Protein AF-A0A3G6IXL4-F1 (afdb_monomer)

Foldseek 3Di:
DDDDDDDDDDDDDDDDDPPDPDPDPPCPDDPVRLVPQQPDDQCVVVDPWFAWPVGRVWTWGWDFPDFQDGLQFQKTWTKIWTDTVPDTFIWIWIDGSSATDPPPFIFTDRFWPDKADPDSFKIKTDGPDRFIWIWGDDPSDTDIPPGPDDPCSVVPTTGTGCVVRHD

Structure (mmCIF, N/CA/C/O backbone):
data_AF-A0A3G6IXL4-F1
#
_entry.id   AF-A0A3G6IXL4-F1
#
loop_
_atom_site.group_PDB
_atom_site.id
_atom_site.type_symbol
_atom_site.label_atom_id
_atom_site.label_alt_id
_atom_site.label_comp_id
_atom_site.label_asym_id
_atom_site.label_entity_id
_atom_site.label_seq_id
_atom_site.pdbx_PDB_ins_code
_atom_site.Cartn_x
_atom_site.Cartn_y
_atom_site.Cartn_z
_atom_site.occupancy
_atom_site.B_iso_or_equiv
_atom_site.auth_seq_id
_atom_site.auth_comp_id
_atom_site.auth_asym_id
_atom_site.auth_atom_id
_atom_site.pdbx_PDB_model_num
ATOM 1 N N . MET A 1 1 ? -34.148 64.052 40.765 1.00 41.75 1 MET A N 1
ATOM 2 C CA . MET A 1 1 ? -35.621 64.105 40.573 1.00 41.75 1 MET A CA 1
ATOM 3 C C . MET A 1 1 ? -36.124 62.671 40.755 1.00 41.75 1 MET A C 1
ATOM 5 O O . MET A 1 1 ? -35.481 61.786 40.226 1.00 41.75 1 MET A O 1
ATOM 9 N N . LYS A 1 2 ? -36.940 62.356 41.771 1.00 38.81 2 LYS A N 1
ATOM 10 C CA . LYS A 1 2 ? -38.424 62.379 41.799 1.00 38.81 2 LYS A CA 1
ATOM 11 C C . LYS A 1 2 ? -39.111 61.385 40.827 1.00 38.81 2 LYS A C 1
ATOM 13 O O . LYS A 1 2 ? -39.391 61.773 39.704 1.00 38.81 2 LYS A O 1
ATOM 18 N N . ARG A 1 3 ? -39.558 60.242 41.394 1.00 40.34 3 ARG A N 1
ATOM 19 C CA . ARG A 1 3 ? -40.701 59.377 40.977 1.00 40.34 3 ARG A CA 1
ATOM 20 C C . ARG A 1 3 ? -40.509 58.547 39.678 1.00 40.34 3 ARG A C 1
ATOM 22 O O . ARG A 1 3 ? -39.716 58.936 38.840 1.00 40.34 3 ARG A O 1
ATOM 29 N N . LEU A 1 4 ? -41.183 57.402 39.468 1.00 42.84 4 LEU A N 1
ATOM 30 C CA . LEU A 1 4 ? -42.117 56.629 40.322 1.00 42.84 4 LEU A CA 1
ATOM 31 C C . LEU A 1 4 ? -41.923 55.103 40.132 1.00 42.84 4 LEU A C 1
ATOM 33 O O . LEU A 1 4 ? -41.369 54.670 39.130 1.00 42.84 4 LEU A O 1
ATOM 37 N N . VAL A 1 5 ? -42.424 54.306 41.080 1.00 48.47 5 VAL A N 1
ATOM 38 C CA . VAL A 1 5 ? -42.524 52.835 41.011 1.00 48.47 5 VAL A CA 1
ATOM 39 C C . VAL A 1 5 ? -43.788 52.409 40.256 1.00 48.47 5 VAL A C 1
ATOM 41 O O . VAL A 1 5 ? -44.855 52.954 40.530 1.00 48.47 5 VAL A O 1
ATOM 44 N N . ILE A 1 6 ? -43.694 51.363 39.427 1.00 50.12 6 ILE A N 1
ATOM 45 C CA . ILE A 1 6 ? -44.773 50.376 39.250 1.00 50.12 6 ILE A CA 1
ATOM 46 C C . ILE A 1 6 ? -44.140 48.982 39.324 1.00 50.12 6 ILE A C 1
ATOM 48 O O . ILE A 1 6 ? -43.359 48.606 38.455 1.00 50.12 6 ILE A O 1
ATOM 52 N N . SER A 1 7 ? -44.490 48.221 40.359 1.00 43.41 7 SER A N 1
ATOM 53 C CA . SER A 1 7 ? -44.230 46.782 40.417 1.00 43.41 7 SER A CA 1
ATOM 54 C C . SER A 1 7 ? -45.410 46.047 39.792 1.00 43.41 7 SER A C 1
ATOM 56 O O . SER A 1 7 ? -46.554 46.358 40.121 1.00 43.41 7 SER A O 1
ATOM 58 N N . LEU A 1 8 ? -45.152 45.028 38.973 1.00 51.25 8 LEU A N 1
ATOM 59 C CA . LEU A 1 8 ? -46.160 44.028 38.630 1.00 51.25 8 LEU A CA 1
ATOM 60 C C . LEU A 1 8 ? -45.577 42.643 38.909 1.00 51.25 8 LEU A C 1
ATOM 62 O O . LEU A 1 8 ? -44.616 42.225 38.269 1.00 51.25 8 LEU A O 1
ATOM 66 N N . ALA A 1 9 ? -46.127 41.964 39.911 1.00 48.41 9 ALA A N 1
ATOM 67 C CA . ALA A 1 9 ? -45.723 40.611 40.256 1.00 48.41 9 ALA A CA 1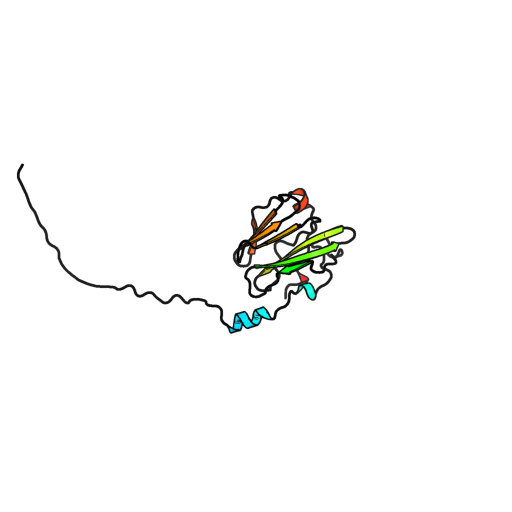
ATOM 68 C C . ALA A 1 9 ? -46.478 39.608 39.378 1.00 48.41 9 ALA A C 1
ATOM 70 O O . ALA A 1 9 ? -47.699 39.688 39.257 1.00 48.41 9 ALA A O 1
ATOM 71 N N . CYS A 1 10 ? -45.760 38.632 38.829 1.00 38.09 10 CYS A N 1
ATOM 72 C CA . CYS A 1 10 ? -46.352 37.417 38.292 1.00 38.09 10 CYS A CA 1
ATOM 73 C C . CYS A 1 10 ? -45.547 36.237 38.838 1.00 38.09 10 CYS A C 1
ATOM 75 O O . CYS A 1 10 ? -44.359 36.108 38.552 1.00 38.09 10 CYS A O 1
ATOM 77 N N . ALA A 1 11 ? -46.178 35.426 39.680 1.00 48.09 11 ALA A N 1
ATOM 78 C CA . ALA A 1 11 ? -45.590 34.230 40.263 1.00 48.09 11 ALA A CA 1
ATOM 79 C C . ALA A 1 11 ? -46.508 33.053 39.950 1.00 48.09 11 ALA A C 1
ATOM 81 O O . ALA A 1 11 ? -47.705 33.163 40.208 1.00 48.09 11 ALA A O 1
ATOM 82 N N . LEU A 1 12 ? -45.961 31.948 39.432 1.00 45.16 12 LEU A N 1
ATOM 83 C CA . LEU A 1 12 ? -46.579 30.619 39.469 1.00 45.16 12 LEU A CA 1
ATOM 84 C C . LEU A 1 12 ? -45.616 29.525 38.972 1.00 45.16 12 LEU A C 1
ATOM 86 O O . LEU A 1 12 ? -44.676 29.805 38.237 1.00 45.16 12 LEU A O 1
ATOM 90 N N . ALA A 1 13 ? -45.933 28.286 39.361 1.00 46.88 13 ALA A N 1
ATOM 91 C CA . ALA A 1 13 ? -45.438 27.010 38.830 1.00 46.88 13 ALA A CA 1
ATOM 92 C C . ALA A 1 13 ? -43.922 26.708 38.924 1.00 46.88 13 ALA A C 1
ATOM 94 O O . ALA A 1 13 ? -43.137 26.982 38.021 1.00 46.88 13 ALA A O 1
ATOM 95 N N . LEU A 1 14 ? -43.556 25.965 39.974 1.00 49.81 14 LEU A N 1
ATOM 96 C CA . LEU A 1 14 ? -42.444 25.013 39.918 1.00 49.81 14 LEU A CA 1
ATOM 97 C C . LEU A 1 14 ? -42.837 23.829 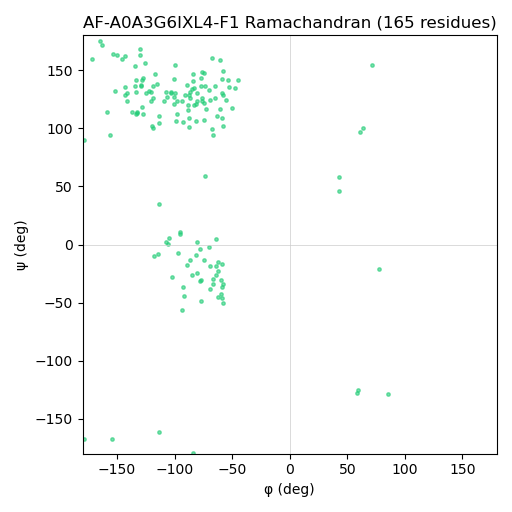39.017 1.00 49.81 14 LEU A C 1
ATOM 99 O O . LEU A 1 14 ? -43.807 23.141 39.328 1.00 49.81 14 LEU A O 1
ATOM 103 N N . VAL A 1 15 ? -42.043 23.530 37.988 1.00 47.69 15 VAL A N 1
ATOM 104 C CA . VAL A 1 15 ? -41.927 22.175 37.420 1.00 47.69 15 VAL A CA 1
ATOM 105 C C . VAL A 1 15 ? -40.448 21.916 37.162 1.00 47.69 15 VAL A C 1
ATOM 107 O O . VAL A 1 15 ? -39.829 22.595 36.349 1.00 47.69 15 VAL A O 1
ATOM 110 N N . GLY A 1 16 ? -39.870 20.960 37.887 1.00 47.69 16 GLY A N 1
ATOM 111 C CA . GLY A 1 16 ? -38.500 20.515 37.660 1.00 47.69 16 GLY A CA 1
ATOM 112 C C . GLY A 1 16 ? -38.478 19.321 36.716 1.00 47.69 16 GLY A C 1
ATOM 113 O O . GLY A 1 16 ? -38.784 18.210 37.142 1.00 47.69 16 GLY A O 1
ATOM 114 N N . CYS A 1 17 ? -38.076 19.534 35.466 1.00 42.78 17 CYS A N 1
ATOM 115 C CA . CYS A 1 17 ? -37.595 18.456 34.608 1.00 42.78 17 CYS A CA 1
ATOM 116 C C . CYS A 1 17 ? -36.092 18.307 34.856 1.00 42.78 17 CYS A C 1
ATOM 118 O O . CYS A 1 17 ? -35.294 19.107 34.373 1.00 42.78 17 CYS A O 1
ATOM 120 N N . ALA A 1 18 ? -35.709 17.309 35.654 1.00 43.25 18 ALA A N 1
ATOM 121 C CA . ALA A 1 18 ? -34.333 16.837 35.655 1.00 43.25 18 ALA A CA 1
ATOM 122 C C . ALA A 1 18 ? -3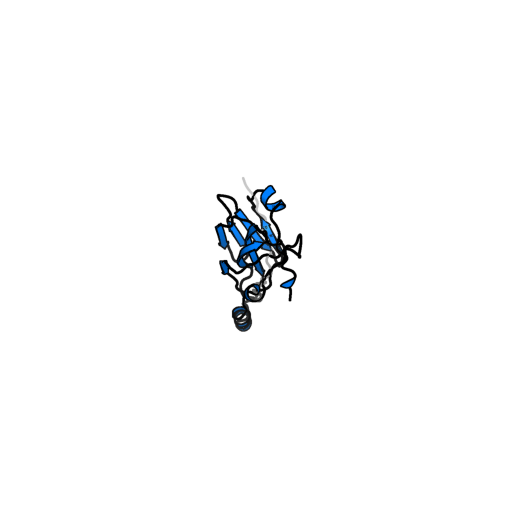4.139 16.034 34.365 1.00 43.25 18 ALA A C 1
ATOM 124 O O . ALA A 1 18 ? -34.694 14.943 34.243 1.00 43.25 18 ALA A O 1
ATOM 125 N N . GLU A 1 19 ? -33.410 16.603 33.404 1.00 45.53 19 GLU A N 1
ATOM 126 C CA . GLU A 1 19 ? -33.079 15.928 32.149 1.00 45.53 19 GLU A CA 1
ATOM 127 C C . GLU A 1 19 ? -32.303 14.648 32.481 1.00 45.53 19 GLU A C 1
ATOM 129 O O . GLU A 1 19 ? -31.173 14.699 32.975 1.00 45.53 19 GLU A O 1
ATOM 134 N N . SER A 1 20 ? -32.941 13.493 32.296 1.00 47.88 20 SER A N 1
ATOM 135 C CA . SER A 1 20 ? -32.311 12.206 32.571 1.00 47.88 20 SER A CA 1
ATOM 136 C C . SER A 1 20 ? -31.339 11.905 31.434 1.00 47.88 20 SER A C 1
ATOM 138 O O . SER A 1 20 ? -31.790 11.854 30.290 1.00 47.88 20 SER A O 1
ATOM 140 N N . PRO A 1 21 ? -30.042 11.659 31.695 1.00 48.06 21 PRO A N 1
ATOM 141 C CA . PRO A 1 21 ? -29.143 11.201 30.649 1.00 48.06 21 PRO A CA 1
ATOM 142 C C . PRO A 1 21 ? -29.624 9.833 30.162 1.00 48.06 21 PRO A C 1
ATOM 144 O O . PRO A 1 21 ? -29.556 8.850 30.906 1.00 48.06 21 PRO A O 1
ATOM 147 N N . GLU A 1 22 ? -30.137 9.759 28.933 1.00 51.03 22 GLU A N 1
ATOM 148 C CA . GLU A 1 22 ? -30.310 8.467 28.277 1.00 51.03 22 GLU A CA 1
ATOM 149 C C . GLU A 1 22 ? -28.931 7.801 28.180 1.00 51.03 22 GLU A C 1
ATOM 151 O O . GLU A 1 22 ? -27.969 8.447 27.746 1.00 51.03 22 GLU A O 1
ATOM 156 N N . PRO A 1 23 ? -28.790 6.529 28.588 1.00 45.56 23 PRO A N 1
ATOM 157 C CA . PRO A 1 23 ? -27.544 5.814 28.399 1.00 45.56 23 PRO A CA 1
ATOM 158 C C . PRO A 1 23 ? -27.348 5.594 26.898 1.00 45.56 23 PRO A C 1
ATOM 160 O O . PRO A 1 23 ? -27.914 4.664 26.319 1.00 45.56 23 PRO A O 1
ATOM 163 N N . GLN A 1 24 ? -26.529 6.446 26.272 1.00 50.81 24 GLN A N 1
ATOM 164 C CA . GLN A 1 24 ? -25.978 6.160 24.950 1.00 50.81 24 GLN A CA 1
ATOM 165 C C . GLN A 1 24 ? -25.437 4.723 24.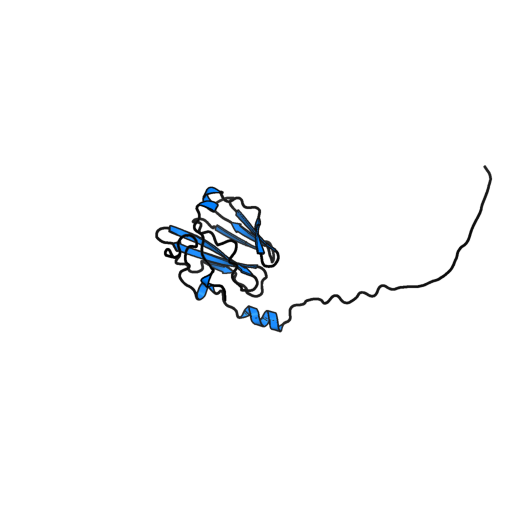961 1.00 50.81 24 GLN A C 1
ATOM 167 O O . GLN A 1 24 ? -24.745 4.351 25.916 1.00 50.81 24 GLN A O 1
ATOM 172 N N . PRO A 1 25 ? -25.721 3.904 23.934 1.00 45.69 25 PRO A N 1
ATOM 173 C CA . PRO A 1 25 ? -25.130 2.584 23.837 1.00 45.69 25 PRO A CA 1
ATOM 174 C C . PRO A 1 25 ? -23.627 2.748 23.600 1.00 45.69 25 PRO A C 1
ATOM 176 O O . PRO A 1 25 ? -23.186 2.918 22.465 1.00 45.69 25 PRO A O 1
ATOM 179 N N . SER A 1 26 ? -22.842 2.713 24.680 1.00 48.75 26 SER A N 1
ATOM 180 C CA . SER A 1 26 ? -21.389 2.601 24.608 1.00 48.75 26 SER A CA 1
ATOM 181 C C . SER A 1 26 ? -21.058 1.330 23.842 1.00 48.75 26 SER A C 1
ATOM 183 O O . SER A 1 26 ? -21.152 0.226 24.383 1.00 48.75 26 SER A O 1
ATOM 185 N N . SER A 1 27 ? -20.684 1.492 22.576 1.00 51.19 27 SER A N 1
ATOM 186 C CA . SER A 1 27 ? -20.241 0.430 21.680 1.00 51.19 27 SER A CA 1
ATOM 187 C C . SER A 1 27 ? -18.829 -0.023 22.053 1.00 51.19 27 SER A C 1
ATOM 189 O O . SER A 1 27 ? -17.899 0.059 21.256 1.00 51.19 27 SER A O 1
ATOM 191 N N . THR A 1 28 ? -18.667 -0.485 23.293 1.00 51.59 28 THR A N 1
ATOM 192 C CA . THR A 1 28 ? -17.519 -1.287 23.703 1.00 51.59 28 THR A CA 1
ATOM 193 C C . THR A 1 28 ? -17.540 -2.547 22.834 1.00 51.59 28 THR A C 1
ATOM 195 O O . THR A 1 28 ? -18.518 -3.298 22.931 1.00 51.59 28 THR A O 1
ATOM 198 N N . PRO A 1 29 ? -16.530 -2.792 21.978 1.00 53.81 29 PRO A N 1
ATOM 199 C CA . PRO A 1 29 ? -16.510 -3.976 21.129 1.00 53.81 29 PRO A CA 1
ATOM 200 C C . PRO A 1 29 ? -16.568 -5.229 22.001 1.00 53.81 29 PRO A C 1
ATOM 202 O O . PRO A 1 29 ? -15.998 -5.274 23.099 1.00 53.81 29 PRO A O 1
ATOM 205 N N . SER A 1 30 ? -17.291 -6.250 21.545 1.00 57.06 30 SER A N 1
ATOM 206 C CA . SER A 1 30 ? -17.489 -7.443 22.365 1.00 57.06 30 SER A CA 1
ATOM 207 C C . SER A 1 30 ? -16.149 -8.147 22.584 1.00 57.06 30 SER A C 1
ATOM 209 O O . SER A 1 30 ? -15.391 -8.354 21.639 1.00 57.06 30 SER A O 1
ATOM 211 N N . SER A 1 31 ? -15.848 -8.600 23.807 1.00 57.50 31 SER A N 1
ATOM 212 C CA . SER A 1 31 ? -14.594 -9.335 24.074 1.00 57.50 31 SER A CA 1
ATOM 213 C C . SER A 1 31 ? -14.454 -10.616 23.231 1.00 57.50 31 SER A C 1
ATOM 215 O O . SER A 1 31 ? -13.353 -11.150 23.111 1.00 57.50 31 SER A O 1
ATOM 217 N N . THR A 1 32 ? -15.550 -11.114 22.650 1.00 57.94 32 THR A N 1
ATOM 218 C CA . THR A 1 32 ? -15.564 -12.242 21.706 1.00 57.94 32 THR A CA 1
ATOM 219 C C . THR A 1 32 ? -15.100 -11.840 20.300 1.00 57.94 32 THR A C 1
ATOM 221 O O . THR A 1 32 ? -14.520 -12.655 19.589 1.00 57.94 32 THR A O 1
ATOM 224 N N . GLU A 1 33 ? -15.344 -10.592 19.906 1.00 58.38 33 GLU A N 1
ATOM 225 C CA . GLU A 1 33 ? -15.071 -10.019 18.582 1.00 58.38 33 GLU A CA 1
ATOM 226 C C . GLU A 1 33 ? -13.578 -9.705 18.423 1.00 58.38 33 GLU A C 1
ATOM 228 O O . GLU A 1 33 ? -12.930 -10.210 17.508 1.00 58.38 33 GLU A O 1
ATOM 233 N N . VAL A 1 34 ? -12.992 -9.031 19.420 1.00 61.50 34 VAL A N 1
ATOM 234 C CA . VAL A 1 34 ? -11.535 -8.810 19.526 1.00 61.50 34 VAL A CA 1
ATOM 235 C C . VAL A 1 34 ? -10.765 -10.145 19.552 1.00 61.50 34 VAL A C 1
ATOM 237 O O . VAL A 1 34 ? -9.679 -10.276 18.991 1.00 61.50 34 VAL A O 1
ATOM 240 N N . ALA A 1 35 ? -11.351 -11.190 20.148 1.00 65.88 35 ALA A N 1
ATOM 241 C CA . ALA A 1 35 ? -10.771 -12.535 20.192 1.00 65.88 35 ALA A CA 1
ATOM 242 C C . ALA A 1 35 ? -10.930 -13.349 18.885 1.00 65.88 35 ALA A C 1
ATOM 244 O O . ALA A 1 35 ? -10.434 -14.487 18.813 1.00 65.88 35 ALA A O 1
ATOM 245 N N . ALA A 1 36 ? -11.627 -12.813 17.876 1.00 76.25 36 ALA A N 1
ATOM 246 C CA . ALA A 1 36 ? -11.761 -13.405 16.547 1.00 76.25 36 ALA A CA 1
ATOM 247 C C . ALA A 1 36 ? -10.701 -12.847 15.583 1.00 76.25 36 ALA A C 1
ATOM 249 O O . ALA A 1 36 ? -9.894 -13.626 15.073 1.00 76.25 36 ALA A O 1
ATOM 250 N N . CYS A 1 37 ? -10.646 -11.519 15.416 1.00 84.56 37 CYS A N 1
ATOM 251 C CA . CYS A 1 37 ? -9.711 -10.845 14.505 1.00 84.56 37 CYS A CA 1
ATOM 252 C C . CYS A 1 37 ? -8.235 -11.135 14.841 1.00 84.56 37 CYS A C 1
ATOM 254 O O . CYS A 1 37 ? -7.444 -11.411 13.943 1.00 84.56 37 CYS A O 1
ATOM 256 N N . ALA A 1 38 ? -7.877 -11.249 16.127 1.00 82.62 38 ALA A N 1
ATOM 257 C CA . ALA A 1 38 ? -6.516 -11.559 16.593 1.00 82.62 38 ALA A CA 1
ATOM 258 C C . ALA A 1 38 ? -5.966 -12.958 16.197 1.00 82.62 38 ALA A C 1
ATOM 260 O O . ALA A 1 38 ? -4.893 -13.360 16.651 1.00 82.62 38 ALA A O 1
ATOM 261 N N . LYS A 1 39 ? -6.703 -13.742 15.397 1.00 86.81 39 LYS A N 1
ATOM 262 C CA . LYS A 1 39 ? -6.270 -15.035 14.827 1.00 86.81 39 LYS A CA 1
ATOM 263 C C . LYS A 1 39 ? -6.133 -15.009 13.305 1.00 86.81 39 LYS A C 1
ATOM 265 O O . LYS A 1 39 ? -5.665 -15.996 12.730 1.00 86.81 39 LYS A O 1
ATOM 270 N N . GLU A 1 40 ? -6.562 -13.930 12.659 1.00 92.31 40 GLU A N 1
ATOM 271 C CA . GLU A 1 40 ? -6.380 -13.751 11.225 1.00 92.31 40 GLU A CA 1
ATOM 272 C C . GLU A 1 40 ? -4.896 -13.580 10.887 1.00 92.31 40 GLU A C 1
ATOM 274 O O . GLU A 1 40 ? -4.048 -13.313 11.741 1.00 92.31 40 GLU A O 1
ATOM 279 N N . ARG A 1 41 ? -4.559 -13.805 9.620 1.00 93.75 41 ARG A N 1
ATOM 280 C CA . ARG A 1 41 ? -3.195 -13.683 9.108 1.00 93.75 41 ARG A CA 1
ATOM 281 C C . ARG A 1 41 ? -3.225 -12.790 7.889 1.00 93.75 41 ARG A C 1
ATOM 283 O O . ARG A 1 41 ? -4.125 -12.942 7.067 1.00 93.75 41 ARG A O 1
ATOM 290 N N . ASN A 1 42 ? -2.201 -11.954 7.742 1.00 94.88 42 ASN A N 1
ATOM 291 C CA . ASN A 1 42 ? -2.020 -11.141 6.550 1.00 94.88 42 ASN A CA 1
ATOM 292 C C . ASN A 1 42 ? -2.140 -12.031 5.290 1.00 94.88 42 ASN A C 1
ATOM 294 O O . ASN A 1 42 ? -1.331 -12.956 5.125 1.00 94.88 42 ASN A O 1
ATOM 298 N N . PRO A 1 43 ? -3.130 -11.794 4.406 1.00 93.81 43 PRO A N 1
ATOM 299 C CA . PRO A 1 43 ? -3.395 -12.671 3.266 1.00 93.81 43 PRO A CA 1
ATOM 300 C C . PRO A 1 43 ? -2.234 -12.702 2.262 1.00 93.81 43 PRO A C 1
ATOM 302 O O . PRO A 1 43 ? -2.116 -13.657 1.494 1.00 93.81 43 PRO A O 1
ATOM 305 N N . LEU A 1 44 ? -1.331 -11.714 2.305 1.00 95.12 44 LEU A N 1
ATOM 306 C CA . LEU A 1 44 ? -0.148 -11.639 1.446 1.00 95.12 44 LEU A CA 1
ATOM 307 C C . LEU A 1 44 ? 0.833 -12.806 1.653 1.00 95.12 44 LEU A C 1
ATOM 309 O O . LEU A 1 44 ? 1.562 -13.166 0.732 1.00 95.12 44 LEU A O 1
ATOM 313 N N . TRP A 1 45 ? 0.810 -13.472 2.813 1.00 91.44 45 TRP A N 1
ATOM 314 C CA . TRP A 1 45 ? 1.608 -14.684 3.037 1.00 91.44 45 TRP A CA 1
ATOM 315 C C . TRP A 1 45 ? 1.128 -15.900 2.227 1.00 91.44 45 TRP A C 1
ATOM 317 O O . TRP A 1 45 ? 1.888 -16.855 2.067 1.00 91.44 45 TRP A O 1
ATOM 327 N N . GLY A 1 46 ? -0.110 -15.886 1.720 1.00 84.94 46 GLY A N 1
ATOM 328 C CA . GLY A 1 46 ? -0.689 -16.976 0.927 1.00 84.94 46 GLY A CA 1
ATOM 329 C C . GLY A 1 46 ? -0.622 -16.785 -0.592 1.00 84.94 46 GLY A C 1
ATOM 330 O O . GLY A 1 46 ? -0.978 -17.705 -1.325 1.00 84.94 46 GLY A O 1
ATOM 331 N N . VAL A 1 47 ? -0.204 -15.613 -1.082 1.00 86.88 47 VAL A N 1
ATOM 332 C CA . VAL A 1 47 ? -0.433 -15.190 -2.477 1.00 86.88 47 VAL A CA 1
ATOM 333 C C . VAL A 1 47 ? 0.824 -14.620 -3.130 1.00 86.88 47 VAL A C 1
ATOM 335 O O . VAL A 1 47 ? 1.325 -13.558 -2.776 1.00 86.88 47 VAL A O 1
ATOM 338 N N . ARG A 1 48 ? 1.350 -15.345 -4.119 1.00 88.00 48 ARG A N 1
ATOM 339 C CA . ARG A 1 48 ? 2.582 -14.988 -4.826 1.00 88.00 48 ARG A CA 1
ATOM 340 C C . ARG A 1 48 ? 2.550 -15.531 -6.255 1.00 88.00 48 ARG A C 1
ATOM 342 O O . ARG A 1 48 ? 2.289 -16.724 -6.403 1.00 88.00 48 ARG A O 1
ATOM 349 N N . PRO A 1 49 ? 2.868 -14.736 -7.293 1.00 94.62 49 PRO A N 1
ATOM 350 C CA . PRO A 1 49 ? 3.143 -13.290 -7.301 1.00 94.62 49 PRO A CA 1
ATOM 351 C C . PRO A 1 49 ? 1.860 -12.426 -7.380 1.00 94.62 49 PRO A C 1
ATOM 353 O O . PRO A 1 49 ? 0.747 -12.951 -7.447 1.00 94.62 49 PRO A O 1
ATOM 356 N N . LEU A 1 50 ? 2.009 -11.094 -7.410 1.00 96.50 50 LEU A N 1
ATOM 357 C CA . LEU A 1 50 ? 0.909 -10.140 -7.644 1.00 96.50 50 LEU A CA 1
ATOM 358 C C . LEU A 1 50 ? 0.962 -9.586 -9.087 1.00 96.50 50 LEU A C 1
ATOM 360 O O . LEU A 1 50 ? 2.033 -9.157 -9.513 1.00 96.50 50 LEU A O 1
ATOM 364 N N . PRO A 1 51 ? -0.133 -9.559 -9.867 1.00 96.31 51 PRO A N 1
ATOM 365 C CA . PRO A 1 51 ? -0.118 -9.016 -11.231 1.00 96.31 51 PRO A CA 1
ATOM 366 C C . PRO A 1 51 ? -0.101 -7.477 -11.266 1.00 96.31 51 PRO A C 1
ATOM 368 O O . PRO A 1 51 ? -0.704 -6.816 -10.415 1.00 96.31 51 PRO A O 1
ATOM 371 N N . LEU A 1 52 ? 0.529 -6.883 -12.287 1.00 95.69 52 LEU A N 1
ATOM 372 C CA . LEU A 1 52 ? 0.425 -5.440 -12.542 1.00 95.69 52 LEU A CA 1
ATOM 373 C C . LEU A 1 52 ? -0.951 -5.084 -13.126 1.00 95.69 52 LEU A C 1
ATOM 375 O O . LEU A 1 52 ? -1.434 -5.728 -14.057 1.00 95.69 52 LEU A O 1
ATOM 379 N N . ARG A 1 53 ? -1.570 -4.003 -12.641 1.00 95.25 53 ARG A N 1
ATOM 380 C CA . ARG A 1 53 ? -2.901 -3.551 -13.084 1.00 95.25 53 ARG A CA 1
ATOM 381 C C . ARG A 1 53 ? -2.927 -3.066 -14.538 1.00 95.25 53 ARG A C 1
ATOM 383 O O . ARG A 1 53 ? -3.954 -3.188 -15.195 1.00 95.25 53 ARG A O 1
ATOM 390 N N . SER A 1 54 ? -1.814 -2.533 -15.042 1.00 92.94 54 SER A N 1
ATOM 391 C CA . SER A 1 54 ? -1.672 -2.091 -16.438 1.00 92.94 54 SER A CA 1
ATOM 392 C C . SER A 1 54 ? -1.376 -3.233 -17.418 1.00 92.94 54 SER A C 1
ATOM 394 O O . SER A 1 54 ? -1.672 -3.104 -18.603 1.00 92.94 54 SER A O 1
ATOM 396 N N . ASN A 1 55 ? -0.800 -4.343 -16.947 1.00 93.38 55 ASN A N 1
ATOM 397 C CA . ASN A 1 55 ? -0.514 -5.529 -17.752 1.00 93.38 55 ASN A CA 1
ATOM 398 C C . ASN A 1 55 ? -0.433 -6.777 -16.849 1.00 93.38 55 ASN A C 1
ATOM 400 O O . ASN A 1 55 ? 0.648 -7.070 -16.335 1.00 93.38 55 ASN A O 1
ATOM 404 N N . PRO A 1 56 ? -1.534 -7.535 -16.678 1.00 94.00 56 PRO A N 1
ATOM 405 C CA . PRO A 1 56 ? -1.562 -8.707 -15.799 1.00 94.00 56 PRO A CA 1
ATOM 406 C C . PRO A 1 56 ? -0.610 -9.848 -16.190 1.00 94.00 56 PRO A C 1
ATOM 408 O O . PRO A 1 56 ? -0.352 -10.723 -15.369 1.00 94.00 56 PRO A O 1
ATOM 411 N N . SER A 1 57 ? -0.067 -9.839 -17.414 1.00 94.81 57 SER A N 1
ATOM 412 C CA . SER A 1 57 ? 0.972 -10.784 -17.854 1.00 94.81 57 SER A CA 1
ATOM 413 C C . SER A 1 57 ? 2.354 -10.477 -17.262 1.00 94.81 57 SER A C 1
ATOM 415 O O . SER A 1 57 ? 3.254 -11.307 -17.363 1.00 94.81 57 SER A O 1
ATOM 417 N N . ILE A 1 58 ? 2.542 -9.294 -16.666 1.00 94.62 58 ILE A N 1
ATOM 418 C CA . ILE A 1 58 ? 3.719 -8.951 -15.865 1.00 94.62 58 ILE A CA 1
ATOM 419 C C . ILE A 1 58 ? 3.332 -9.093 -14.396 1.00 94.62 58 ILE A C 1
ATOM 421 O O . ILE A 1 58 ? 2.350 -8.509 -13.931 1.00 94.62 58 ILE A O 1
ATOM 425 N N . THR A 1 59 ? 4.128 -9.857 -13.658 1.00 96.50 59 THR A N 1
ATOM 426 C CA . THR A 1 59 ? 3.913 -10.130 -12.240 1.00 96.50 59 THR A CA 1
ATOM 427 C C . THR A 1 59 ? 5.063 -9.585 -11.394 1.00 96.50 59 THR A C 1
ATOM 429 O O . THR A 1 59 ? 6.212 -9.522 -11.831 1.00 96.50 59 THR A O 1
ATOM 432 N N . TYR A 1 60 ? 4.719 -9.145 -10.187 1.00 97.56 60 TYR A N 1
ATOM 433 C CA . TYR A 1 60 ? 5.600 -8.609 -9.156 1.00 97.56 60 TYR A CA 1
ATOM 434 C C . TYR A 1 60 ? 5.869 -9.695 -8.109 1.00 97.56 60 TYR A C 1
ATOM 436 O O . TYR A 1 60 ? 4.930 -10.229 -7.510 1.00 97.56 60 TYR A O 1
ATOM 444 N N . ASP A 1 61 ? 7.139 -10.045 -7.909 1.00 97.19 61 ASP A N 1
ATOM 445 C CA . ASP A 1 61 ? 7.570 -11.135 -7.037 1.00 97.19 61 ASP A CA 1
ATOM 446 C C . ASP A 1 61 ? 8.025 -10.636 -5.647 1.00 97.19 61 ASP A C 1
ATOM 448 O O . ASP A 1 61 ? 9.075 -10.013 -5.511 1.00 97.19 61 ASP A O 1
ATOM 452 N N . PHE A 1 62 ? 7.181 -10.873 -4.630 1.00 97.69 62 PHE A N 1
ATOM 453 C CA . PHE A 1 62 ? 6.908 -9.936 -3.501 1.00 97.69 62 PHE A CA 1
ATOM 454 C C . PHE A 1 62 ? 5.847 -10.466 -2.322 1.00 97.69 62 PHE A C 1
ATOM 456 O O . PHE A 1 62 ? 3.919 -10.032 -2.219 1.00 97.69 62 PHE A O 1
ATOM 463 N N . THR A 1 63 ? 6.913 -11.032 -1.591 1.00 97.00 63 THR A N 1
ATOM 464 C CA . THR A 1 63 ? 7.405 -11.067 -0.162 1.00 97.00 63 THR A CA 1
ATOM 465 C C . THR A 1 63 ? 7.441 -9.751 0.643 1.00 97.00 63 THR A C 1
ATOM 467 O O . THR A 1 63 ? 7.761 -8.678 0.129 1.00 97.00 63 THR A O 1
ATOM 470 N N . VAL A 1 64 ? 7.098 -9.868 1.933 1.00 97.38 64 VAL A N 1
ATOM 471 C CA . VAL A 1 64 ? 6.854 -8.752 2.860 1.00 97.38 64 VAL A CA 1
ATOM 472 C C . VAL A 1 64 ? 8.173 -8.295 3.495 1.00 97.38 64 VAL A C 1
ATOM 474 O O . VAL A 1 6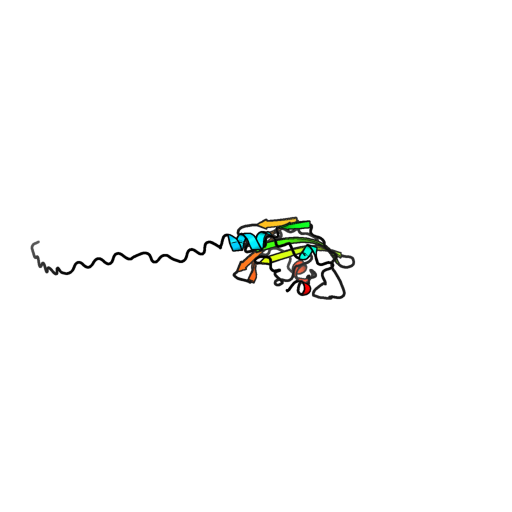4 ? 8.940 -9.119 3.988 1.00 97.38 64 VAL A O 1
ATOM 477 N N . GLN A 1 65 ? 8.434 -6.986 3.480 1.00 96.94 65 GLN A N 1
ATOM 478 C CA . GLN A 1 65 ? 9.585 -6.341 4.126 1.00 96.94 65 GLN A CA 1
ATOM 479 C C . GLN A 1 65 ? 9.267 -5.865 5.552 1.00 96.94 65 GLN A C 1
ATOM 481 O O . GLN A 1 65 ? 10.133 -5.961 6.416 1.00 96.94 65 GLN A O 1
ATOM 486 N N . SER A 1 66 ? 8.050 -5.376 5.801 1.00 97.38 66 SER A N 1
ATOM 487 C CA . SER A 1 66 ? 7.534 -5.130 7.154 1.00 97.38 66 SER A CA 1
ATOM 488 C C . SER A 1 66 ? 6.049 -5.461 7.203 1.00 97.38 66 SER A C 1
ATOM 490 O O . SER A 1 66 ? 5.313 -5.091 6.286 1.00 97.38 66 SER A O 1
ATOM 492 N N . ASP A 1 67 ? 5.622 -6.159 8.251 1.00 97.62 67 ASP A N 1
ATOM 493 C CA . ASP A 1 67 ? 4.242 -6.602 8.441 1.00 97.62 67 ASP A CA 1
ATOM 494 C C . ASP A 1 67 ? 3.646 -5.873 9.651 1.00 97.62 67 ASP A C 1
ATOM 496 O O . ASP A 1 67 ? 3.998 -6.163 10.792 1.00 97.62 67 ASP A O 1
ATOM 500 N N . HIS A 1 68 ? 2.787 -4.890 9.382 1.00 98.12 68 HIS A N 1
ATOM 501 C CA . HIS A 1 68 ? 1.983 -4.166 10.370 1.00 98.12 68 HIS A CA 1
ATOM 502 C C . HIS A 1 68 ? 0.499 -4.497 10.149 1.00 98.12 68 HIS A C 1
ATOM 504 O O . HIS A 1 68 ? -0.362 -3.627 10.262 1.00 98.12 68 HIS A O 1
ATOM 510 N N . PHE A 1 69 ? 0.202 -5.734 9.738 1.00 97.81 69 PHE A N 1
ATOM 511 C CA . PHE A 1 69 ? -1.159 -6.234 9.636 1.00 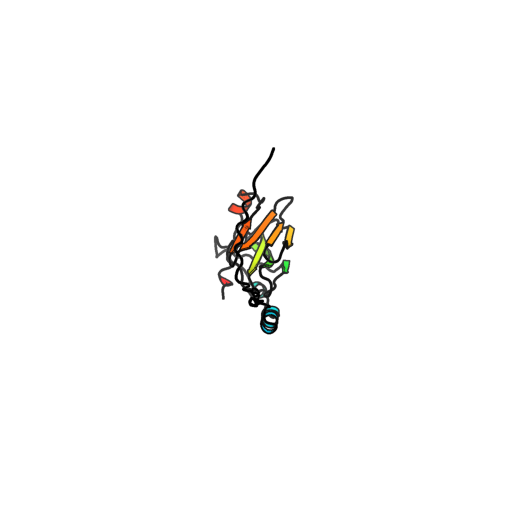97.81 69 PHE A CA 1
ATOM 512 C C . PHE A 1 69 ? -1.710 -6.524 11.031 1.00 97.81 69 PHE A C 1
ATOM 514 O O . PHE A 1 69 ? -1.205 -7.392 11.744 1.00 97.81 69 PHE A O 1
ATOM 521 N N . ASP A 1 70 ? -2.810 -5.861 11.356 1.00 96.44 70 ASP A N 1
ATOM 522 C CA . ASP A 1 70 ? -3.738 -6.272 12.400 1.00 96.44 70 ASP A CA 1
ATOM 523 C C . ASP A 1 70 ? -5.152 -6.263 11.799 1.00 96.44 70 ASP A C 1
ATOM 525 O O . ASP A 1 70 ? -5.515 -5.355 11.042 1.00 96.44 70 ASP A O 1
ATOM 529 N N . ALA A 1 71 ? -5.938 -7.300 12.089 1.00 96.31 71 ALA A N 1
ATOM 530 C CA . ALA A 1 71 ? -7.328 -7.400 11.653 1.00 96.31 71 ALA A CA 1
ATOM 531 C C . ALA A 1 71 ? -8.309 -6.721 12.624 1.00 96.31 71 ALA A C 1
ATOM 533 O O . ALA A 1 71 ? -9.467 -6.503 12.275 1.00 96.31 71 ALA A O 1
ATOM 534 N N . CYS A 1 72 ? -7.857 -6.387 13.834 1.00 95.38 72 CYS A N 1
ATOM 535 C CA . CYS A 1 72 ? -8.619 -5.666 14.845 1.00 95.38 72 CYS A CA 1
ATOM 536 C C . CYS A 1 72 ? -8.468 -4.135 14.735 1.00 95.38 72 CYS A C 1
ATOM 538 O O . CYS A 1 72 ? -9.294 -3.414 15.292 1.00 95.38 72 CYS A O 1
ATOM 540 N N . GLU A 1 73 ? -7.444 -3.624 14.037 1.00 95.62 73 GLU A N 1
ATOM 541 C CA . GLU A 1 73 ? -7.242 -2.179 13.839 1.00 95.62 73 GLU A CA 1
ATOM 542 C C . GLU A 1 73 ? -8.065 -1.621 12.652 1.00 95.62 73 GLU A C 1
ATOM 544 O O . GLU A 1 73 ? -8.219 -2.311 11.635 1.00 95.62 73 GLU A O 1
ATOM 549 N N . PRO A 1 74 ? -8.543 -0.357 12.718 1.00 96.44 74 PRO A N 1
ATOM 550 C CA . PRO A 1 74 ? -9.290 0.266 11.624 1.00 96.44 74 PRO A CA 1
ATOM 551 C C . PRO A 1 74 ? -8.469 0.404 10.339 1.00 96.44 74 PRO A C 1
ATOM 553 O O . PRO A 1 74 ? -8.975 0.068 9.273 1.00 96.44 74 PRO A O 1
ATOM 556 N N . LEU A 1 75 ? -7.214 0.858 10.423 1.00 98.25 75 LEU A N 1
ATOM 557 C CA . LEU A 1 75 ? -6.278 0.911 9.297 1.00 98.25 75 LEU A CA 1
ATOM 558 C C . LEU A 1 75 ? -4.960 0.237 9.681 1.00 98.25 75 LEU A C 1
ATOM 560 O O . LEU A 1 75 ? -4.261 0.736 10.561 1.00 98.25 75 LEU A O 1
ATOM 564 N N . SER A 1 76 ? -4.586 -0.838 8.989 1.00 98.38 76 SER A N 1
ATOM 565 C CA . SER A 1 76 ? -3.308 -1.552 9.159 1.00 98.38 76 SER A CA 1
ATOM 566 C C . SER A 1 76 ? -2.619 -1.771 7.797 1.00 98.38 76 SER A C 1
ATOM 568 O O . SER A 1 76 ? -3.213 -1.476 6.753 1.00 98.38 76 SER A O 1
ATOM 570 N N . TRP A 1 77 ? -1.342 -2.184 7.743 1.00 98.62 77 TRP A N 1
ATOM 571 C CA . TRP A 1 77 ? -0.595 -2.214 6.467 1.00 98.62 77 TRP A CA 1
ATOM 572 C C . TRP A 1 77 ? 0.544 -3.237 6.380 1.00 98.62 77 TRP A C 1
ATOM 574 O O . TRP A 1 77 ? 1.066 -3.728 7.373 1.00 98.62 77 TRP A O 1
ATOM 584 N N . ALA A 1 78 ? 1.003 -3.510 5.159 1.00 98.38 78 ALA A N 1
ATOM 585 C CA . ALA A 1 78 ? 2.220 -4.272 4.898 1.00 98.38 78 ALA A CA 1
ATOM 586 C C . ALA A 1 78 ? 3.085 -3.589 3.833 1.00 98.38 78 ALA A C 1
ATOM 588 O O . ALA A 1 78 ? 2.583 -3.129 2.804 1.00 98.38 78 ALA A O 1
ATOM 589 N N . VAL A 1 79 ? 4.397 -3.543 4.073 1.00 98.31 79 VAL A N 1
ATOM 590 C CA . VAL A 1 79 ? 5.390 -3.015 3.130 1.00 98.31 79 VAL A CA 1
ATOM 591 C C . VAL A 1 79 ? 5.945 -4.164 2.302 1.00 98.31 79 VAL A C 1
ATOM 593 O O . VAL A 1 79 ? 6.478 -5.139 2.829 1.00 98.31 79 VAL A O 1
ATOM 596 N N . LEU A 1 80 ? 5.827 -4.037 0.989 1.00 98.12 80 LEU A N 1
ATOM 597 C CA . LEU A 1 80 ? 6.198 -5.018 -0.021 1.00 98.12 80 LEU A CA 1
ATOM 598 C C . LEU A 1 80 ? 7.544 -4.651 -0.637 1.00 98.12 80 LEU A C 1
ATOM 600 O O . LEU A 1 80 ? 7.794 -3.473 -0.871 1.00 98.12 80 LEU A O 1
ATOM 604 N N . SER A 1 81 ? 8.382 -5.643 -0.943 1.00 97.75 81 SER A N 1
ATOM 605 C CA . SER A 1 81 ? 9.677 -5.444 -1.609 1.00 97.75 81 SER A CA 1
ATOM 606 C C . SER A 1 81 ? 9.943 -6.597 -2.577 1.00 97.75 81 SER A C 1
ATOM 608 O O . SER A 1 81 ? 9.819 -7.765 -2.194 1.00 97.75 81 SER A O 1
ATOM 610 N N . GLY A 1 82 ? 10.271 -6.287 -3.833 1.00 97.12 82 GLY A N 1
ATOM 611 C CA . GLY A 1 82 ? 10.286 -7.295 -4.891 1.00 97.12 82 GLY A CA 1
ATOM 612 C C . GLY A 1 82 ? 10.706 -6.791 -6.269 1.00 97.12 82 GLY A C 1
ATOM 613 O O . GLY A 1 82 ? 11.212 -5.680 -6.421 1.00 97.12 82 GLY A O 1
ATOM 614 N N . VAL A 1 83 ? 10.476 -7.617 -7.292 1.00 96.81 83 VAL A N 1
ATOM 615 C CA . VAL A 1 83 ? 10.805 -7.309 -8.698 1.00 96.81 83 VAL A CA 1
ATOM 616 C C . VAL A 1 83 ? 9.617 -7.546 -9.628 1.00 96.81 83 VAL A C 1
ATOM 618 O O . VAL A 1 83 ? 8.921 -8.548 -9.499 1.00 96.81 83 VAL A O 1
ATOM 621 N N . ALA A 1 84 ? 9.383 -6.637 -10.575 1.00 94.69 84 ALA A N 1
ATOM 622 C CA . ALA A 1 84 ? 8.394 -6.767 -11.643 1.00 94.69 84 ALA A CA 1
ATOM 623 C C . ALA A 1 84 ? 9.109 -6.708 -13.001 1.00 94.69 84 ALA A C 1
ATOM 625 O O . ALA A 1 84 ? 9.517 -5.643 -13.468 1.00 94.69 84 ALA A O 1
ATOM 626 N N . GLY A 1 85 ? 9.311 -7.870 -13.627 1.00 87.81 85 GLY A N 1
ATOM 627 C CA . GLY A 1 85 ? 10.209 -7.981 -14.780 1.00 87.81 85 GLY A CA 1
ATOM 628 C C . GLY A 1 85 ? 11.643 -7.556 -14.405 1.00 87.81 85 GLY A C 1
ATOM 629 O O . GLY A 1 85 ? 12.186 -8.108 -13.450 1.00 87.81 85 GLY A O 1
ATOM 630 N N . PRO A 1 86 ? 12.273 -6.601 -15.118 1.00 86.75 86 PRO A N 1
ATOM 631 C CA . PRO A 1 86 ? 13.620 -6.118 -14.796 1.00 86.75 86 PRO A CA 1
ATOM 632 C C . PRO A 1 86 ? 13.660 -5.072 -13.664 1.00 86.75 86 PRO A C 1
ATOM 634 O O . PRO A 1 86 ? 14.748 -4.699 -13.231 1.00 86.75 86 PRO A O 1
ATOM 637 N N . THR A 1 87 ? 12.511 -4.559 -13.214 1.00 89.31 87 THR A N 1
ATOM 638 C CA . THR A 1 87 ? 12.429 -3.405 -12.306 1.00 89.31 87 THR A CA 1
ATOM 639 C C . THR A 1 87 ? 12.252 -3.859 -10.859 1.00 89.31 87 THR A C 1
ATOM 641 O O . THR A 1 87 ? 11.293 -4.561 -10.542 1.00 89.31 87 THR A O 1
ATOM 644 N N . PHE A 1 88 ? 13.151 -3.436 -9.967 1.00 94.44 88 PHE A N 1
ATOM 645 C CA . PHE A 1 88 ? 12.943 -3.535 -8.519 1.00 94.44 88 PHE A CA 1
ATOM 646 C C . PHE A 1 88 ? 11.941 -2.473 -8.052 1.00 94.44 88 PHE A C 1
ATOM 648 O O . PHE A 1 88 ? 11.906 -1.370 -8.593 1.00 94.44 88 PHE A O 1
ATOM 655 N N . GLY A 1 89 ? 11.155 -2.777 -7.023 1.00 95.75 89 GLY A N 1
ATOM 656 C CA . GLY A 1 89 ? 10.286 -1.791 -6.398 1.00 95.75 89 GLY A CA 1
ATOM 657 C C . GLY A 1 89 ? 9.798 -2.207 -5.020 1.00 95.75 89 GLY A C 1
ATOM 658 O O . GLY A 1 89 ? 9.972 -3.347 -4.580 1.00 95.75 89 GLY A O 1
ATOM 659 N N . LYS A 1 90 ? 9.154 -1.250 -4.359 1.00 97.62 90 LYS A N 1
ATOM 660 C CA . LYS A 1 90 ? 8.409 -1.410 -3.117 1.00 97.62 90 LYS A CA 1
ATOM 661 C C . LYS A 1 90 ? 6.983 -0.889 -3.282 1.00 97.62 90 LYS A C 1
ATOM 663 O O . LYS A 1 90 ? 6.737 -0.025 -4.118 1.00 97.62 90 LYS A O 1
ATOM 668 N N . ALA A 1 91 ? 6.062 -1.383 -2.459 1.00 97.62 91 ALA A N 1
ATOM 669 C CA . ALA A 1 91 ? 4.681 -0.895 -2.377 1.00 97.62 91 ALA A CA 1
ATOM 670 C C . ALA A 1 91 ? 4.159 -0.979 -0.935 1.00 97.62 91 ALA A C 1
ATOM 672 O O . ALA A 1 91 ? 4.666 -1.777 -0.149 1.00 97.62 91 ALA A O 1
ATOM 673 N N . VAL A 1 92 ? 3.115 -0.218 -0.602 1.00 98.25 92 VAL A N 1
ATOM 674 C CA . VAL A 1 92 ? 2.327 -0.431 0.626 1.00 98.25 92 VAL A CA 1
ATOM 675 C C . VAL A 1 92 ? 0.973 -1.010 0.248 1.00 98.25 92 VAL A C 1
ATOM 677 O O . VAL A 1 92 ? 0.301 -0.487 -0.640 1.00 98.25 92 VAL A O 1
ATOM 680 N N . VAL A 1 93 ? 0.576 -2.085 0.921 1.00 98.19 93 VAL A N 1
ATOM 681 C CA . VAL A 1 93 ? -0.789 -2.617 0.878 1.00 98.19 93 VAL A CA 1
ATOM 682 C C . VAL A 1 93 ? -1.461 -2.288 2.199 1.00 98.19 93 VAL A C 1
ATOM 684 O O . VAL A 1 93 ? -0.916 -2.595 3.257 1.00 98.19 93 VAL A O 1
ATOM 687 N N . PHE A 1 94 ? -2.633 -1.666 2.124 1.00 98.31 94 PHE A N 1
ATOM 688 C CA . PHE A 1 94 ? -3.440 -1.286 3.279 1.00 98.31 94 PHE A CA 1
ATOM 689 C C . PHE A 1 94 ? -4.568 -2.286 3.525 1.00 98.31 94 PHE A C 1
AT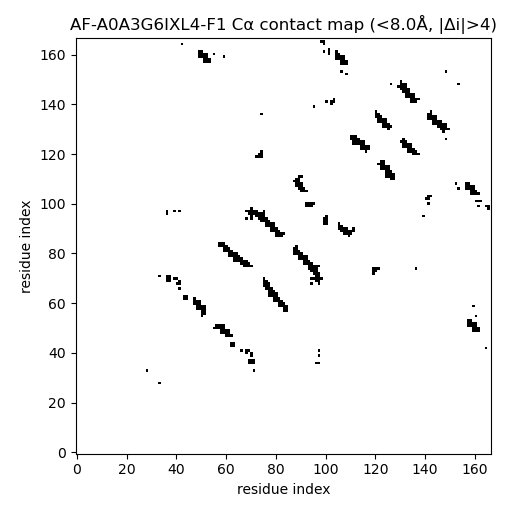OM 691 O O . PHE A 1 94 ? -5.043 -2.943 2.594 1.00 98.31 94 PHE A O 1
ATOM 698 N N . PHE A 1 95 ? -5.017 -2.369 4.773 1.00 97.62 95 PHE A N 1
ATOM 699 C CA . PHE A 1 95 ? -6.116 -3.217 5.215 1.00 97.62 95 PHE A CA 1
ATOM 700 C C . PHE A 1 95 ? -7.074 -2.421 6.104 1.00 97.62 95 PHE A C 1
ATOM 702 O O . PHE A 1 95 ? -6.634 -1.621 6.928 1.00 97.62 95 PHE A O 1
ATOM 709 N N . HIS A 1 96 ? -8.372 -2.679 5.951 1.00 96.94 96 HIS A N 1
ATOM 710 C CA . HIS A 1 96 ? -9.435 -2.177 6.814 1.00 96.94 96 HIS A CA 1
ATOM 711 C C . HIS A 1 96 ? -10.066 -3.358 7.558 1.00 96.94 96 HIS A C 1
ATOM 713 O O . HIS A 1 96 ? -10.686 -4.211 6.917 1.00 96.94 96 HIS A O 1
ATOM 719 N N . TYR A 1 97 ? -9.855 -3.453 8.878 1.00 95.50 97 TYR A N 1
ATOM 720 C CA . TYR A 1 97 ? -10.249 -4.608 9.702 1.00 95.50 97 TYR A CA 1
ATOM 721 C C . TYR A 1 97 ? -9.933 -5.958 9.022 1.00 95.50 97 TYR A C 1
ATOM 723 O O . TYR A 1 97 ? -10.820 -6.743 8.682 1.00 95.50 97 TYR A O 1
ATOM 731 N N . GLY A 1 98 ? -8.652 -6.164 8.692 1.00 95.00 98 GLY A N 1
ATOM 732 C CA . GLY A 1 98 ? -8.128 -7.375 8.041 1.00 95.00 98 GLY A CA 1
ATOM 733 C C . GLY A 1 98 ? -8.399 -7.485 6.533 1.00 95.00 98 GLY A C 1
ATOM 734 O O . GLY A 1 98 ? -7.661 -8.163 5.814 1.00 95.00 98 GLY A O 1
ATOM 735 N N . LYS A 1 99 ? -9.403 -6.776 6.003 1.00 95.06 99 LYS A N 1
ATOM 736 C CA . LYS A 1 99 ? -9.771 -6.815 4.580 1.00 95.06 99 LYS A CA 1
ATOM 737 C C . LYS A 1 99 ? -8.853 -5.921 3.760 1.00 95.06 99 LYS A C 1
ATOM 739 O O . LYS A 1 99 ? -8.675 -4.747 4.060 1.00 95.06 99 LYS A O 1
ATOM 744 N N . VAL A 1 100 ? -8.305 -6.458 2.678 1.00 96.62 100 VAL A N 1
ATOM 745 C CA . VAL A 1 100 ? -7.386 -5.733 1.792 1.00 96.62 100 VAL A CA 1
ATOM 746 C C . VAL A 1 100 ? -8.056 -4.554 1.074 1.00 96.62 100 VAL A C 1
ATOM 748 O O . VAL A 1 100 ? -9.053 -4.705 0.362 1.00 96.62 100 VAL A O 1
ATOM 751 N N . MET A 1 101 ? -7.472 -3.365 1.208 1.00 96.56 101 MET A N 1
ATOM 752 C CA . MET A 1 101 ? -7.924 -2.174 0.497 1.00 96.56 101 MET A CA 1
ATOM 753 C C . MET A 1 101 ? -7.369 -2.183 -0.927 1.00 96.56 101 MET A C 1
ATOM 755 O O . MET A 1 101 ? -6.163 -2.205 -1.154 1.00 96.56 101 MET A O 1
ATOM 759 N N . THR A 1 102 ? -8.267 -2.167 -1.913 1.00 95.38 102 THR A N 1
ATOM 760 C CA . THR A 1 102 ? -7.911 -2.244 -3.347 1.00 95.38 102 THR A CA 1
ATOM 761 C C . THR A 1 102 ? -8.033 -0.907 -4.082 1.00 95.38 102 THR A C 1
ATOM 763 O O . THR A 1 102 ? -7.893 -0.846 -5.309 1.00 95.38 102 THR A O 1
ATOM 766 N N . LYS A 1 103 ? -8.321 0.170 -3.342 1.00 94.31 103 LYS A N 1
ATOM 767 C CA . LYS A 1 103 ? -8.348 1.555 -3.812 1.00 94.31 103 LYS A CA 1
ATOM 768 C C . LYS A 1 103 ? -7.756 2.468 -2.723 1.00 94.31 103 LYS A C 1
ATOM 770 O O . LYS A 1 103 ? -8.207 2.358 -1.585 1.00 94.31 103 LYS A O 1
ATOM 775 N N . PRO A 1 104 ? -6.804 3.359 -3.062 1.00 92.62 104 PRO A N 1
ATOM 776 C CA . PRO A 1 104 ? -6.073 3.416 -4.335 1.00 92.62 104 PRO A CA 1
ATOM 777 C C . PRO A 1 104 ? -5.271 2.128 -4.612 1.00 92.62 104 PRO A C 1
ATOM 779 O O . PRO A 1 104 ? -4.998 1.343 -3.711 1.00 92.62 104 PRO A O 1
ATOM 782 N N . ASP A 1 105 ? -4.937 1.876 -5.880 1.00 94.44 105 ASP A N 1
ATOM 783 C CA . ASP A 1 105 ? -4.074 0.746 -6.247 1.00 94.44 105 ASP A CA 1
ATOM 784 C C . ASP A 1 105 ? -2.632 1.004 -5.768 1.00 94.44 105 ASP A C 1
ATOM 786 O O . ASP A 1 105 ? -2.122 2.097 -6.042 1.00 94.44 105 ASP A O 1
ATOM 790 N N . PRO A 1 106 ? -1.946 0.043 -5.115 1.00 96.25 106 PRO A N 1
ATOM 791 C CA . PRO A 1 106 ? -0.585 0.250 -4.627 1.00 96.25 106 PRO A CA 1
ATOM 792 C C . PRO A 1 106 ? 0.381 0.639 -5.745 1.00 96.25 106 PRO A C 1
ATOM 794 O O . PRO A 1 106 ? 0.477 -0.061 -6.757 1.00 96.25 106 PRO A O 1
ATOM 797 N N . LEU A 1 107 ? 1.121 1.729 -5.542 1.00 95.44 107 LEU A N 1
ATOM 798 C CA . LEU A 1 107 ? 2.205 2.157 -6.426 1.00 95.44 107 LEU A CA 1
ATOM 799 C C . LEU A 1 107 ? 3.452 1.300 -6.179 1.00 95.44 107 LEU A C 1
ATOM 801 O O . LEU A 1 107 ? 3.824 1.084 -5.027 1.00 95.44 107 LEU A O 1
ATOM 805 N N . LEU A 1 108 ? 4.113 0.868 -7.254 1.00 95.56 108 LEU A N 1
ATOM 806 C CA . LEU A 1 108 ? 5.489 0.382 -7.218 1.00 95.56 108 LEU A CA 1
ATOM 807 C C . LEU A 1 108 ? 6.449 1.558 -7.405 1.00 95.56 108 LEU A C 1
ATOM 809 O O . LEU A 1 108 ? 6.470 2.179 -8.467 1.00 95.56 108 LEU A O 1
ATOM 813 N N . LEU A 1 109 ? 7.250 1.834 -6.377 1.00 94.25 109 LEU A N 1
ATOM 814 C CA . LEU A 1 109 ? 8.259 2.896 -6.351 1.00 94.25 109 LEU A CA 1
ATOM 815 C C . LEU A 1 109 ? 9.615 2.312 -5.929 1.00 94.25 109 LEU A C 1
ATOM 817 O O . LEU A 1 109 ? 9.671 1.417 -5.087 1.00 94.25 109 LEU A O 1
ATOM 821 N N . GLU A 1 110 ? 10.717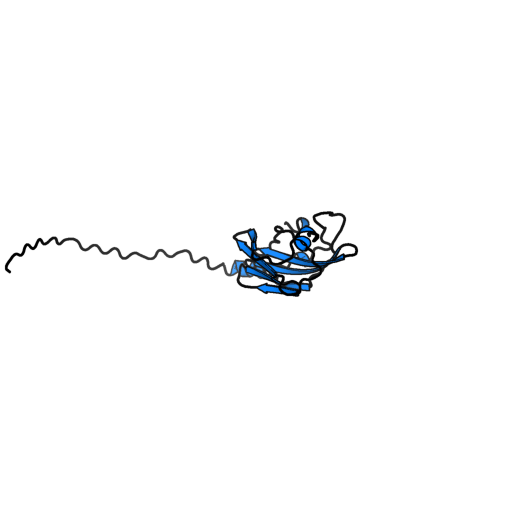 2.795 -6.509 1.00 90.94 110 GLU A N 1
ATOM 822 C CA . GLU A 1 110 ? 12.068 2.315 -6.161 1.00 90.94 110 GLU A CA 1
ATOM 823 C C . GLU A 1 110 ? 12.481 2.734 -4.741 1.00 90.94 110 GLU A C 1
ATOM 825 O O . GLU A 1 110 ? 13.109 1.966 -4.009 1.00 90.94 110 GLU A O 1
ATOM 830 N N . SER A 1 111 ? 12.109 3.955 -4.347 1.00 87.88 111 SER A N 1
ATOM 831 C CA . SER A 1 111 ? 12.265 4.493 -2.997 1.00 87.88 111 SER A CA 1
ATOM 832 C C . SER A 1 111 ? 10.961 4.405 -2.215 1.00 87.88 111 SER A C 1
ATOM 834 O O . SER A 1 111 ? 9.916 4.852 -2.680 1.00 87.88 111 SER A O 1
ATOM 836 N N . LEU A 1 112 ? 11.068 3.872 -1.004 1.00 95.06 112 LEU A N 1
ATOM 837 C CA . LEU A 1 112 ? 10.098 3.931 0.083 1.00 95.06 112 LEU A CA 1
ATOM 838 C C . LEU A 1 112 ? 10.939 3.664 1.326 1.00 95.06 112 LEU A C 1
ATOM 840 O O . LEU A 1 112 ? 11.514 2.575 1.466 1.00 95.06 112 LEU A O 1
ATOM 844 N N . ASP A 1 113 ? 11.046 4.673 2.175 1.00 95.31 113 ASP A N 1
ATOM 845 C CA . ASP A 1 113 ? 12.034 4.727 3.248 1.00 95.31 113 ASP A CA 1
ATOM 846 C C . ASP A 1 113 ? 11.376 4.395 4.600 1.00 95.31 113 ASP A C 1
ATOM 848 O O . ASP A 1 113 ? 12.005 3.753 5.442 1.00 95.31 113 ASP A O 1
ATOM 852 N N . GLY A 1 114 ? 10.074 4.677 4.761 1.00 96.00 114 GLY A N 1
ATOM 853 C CA . GLY A 1 114 ? 9.274 4.204 5.895 1.00 96.00 114 GLY A CA 1
ATOM 854 C C . GLY A 1 114 ? 7.757 4.332 5.710 1.00 96.00 114 GLY A C 1
ATOM 855 O O . GLY A 1 114 ? 7.274 4.890 4.726 1.00 96.00 114 GLY A O 1
ATOM 856 N N . VAL A 1 115 ? 7.008 3.817 6.687 1.00 98.25 115 VAL A N 1
ATOM 857 C CA . VAL A 1 115 ? 5.583 4.117 6.905 1.00 98.25 115 VAL A CA 1
ATOM 858 C C . VAL A 1 115 ? 5.399 4.399 8.393 1.00 98.25 115 VAL A C 1
ATOM 860 O O . VAL A 1 115 ? 5.882 3.633 9.227 1.00 98.25 115 VAL A O 1
ATOM 863 N N . GLU A 1 116 ? 4.727 5.494 8.718 1.00 98.06 116 GLU A N 1
ATOM 864 C CA . GLU A 1 116 ? 4.509 5.995 10.073 1.00 98.06 116 GLU A CA 1
ATOM 865 C C . GLU A 1 116 ? 3.009 6.029 10.387 1.00 98.06 116 GLU A C 1
ATOM 867 O O . GLU A 1 116 ? 2.212 6.467 9.556 1.00 98.06 116 GLU A O 1
ATOM 872 N N . ARG A 1 117 ? 2.611 5.584 11.587 1.00 98.31 117 ARG A N 1
ATOM 873 C CA . ARG A 1 117 ? 1.243 5.767 12.093 1.00 98.31 117 ARG A CA 1
ATOM 874 C C . ARG A 1 117 ? 1.141 7.126 12.778 1.00 98.31 117 ARG A C 1
ATOM 876 O O . ARG A 1 117 ? 1.902 7.390 13.703 1.00 98.31 117 ARG A O 1
ATOM 883 N N . ILE A 1 118 ? 0.170 7.936 12.362 1.00 98.38 118 ILE A N 1
ATOM 884 C CA . ILE A 1 118 ? -0.184 9.194 13.032 1.00 98.38 118 ILE A CA 1
ATOM 885 C C . ILE A 1 118 ? -1.294 8.939 14.060 1.00 98.38 118 ILE A C 1
ATOM 887 O O . ILE A 1 118 ? -1.195 9.389 15.199 1.00 98.38 118 ILE A O 1
ATOM 891 N N . ASP A 1 119 ? -2.313 8.163 13.679 1.00 97.69 119 ASP A N 1
ATOM 892 C CA . ASP A 1 119 ? -3.429 7.756 14.539 1.00 97.69 119 ASP A CA 1
ATOM 893 C C . ASP A 1 119 ? -4.066 6.426 14.054 1.00 97.69 119 ASP A C 1
ATOM 895 O O . ASP A 1 119 ? -3.487 5.687 13.252 1.00 97.69 119 ASP A O 1
ATOM 899 N N . GLU A 1 120 ? -5.237 6.063 14.581 1.00 97.31 120 GLU A N 1
ATOM 900 C CA . GLU A 1 120 ? -5.942 4.811 14.255 1.00 97.31 120 GLU A CA 1
ATOM 901 C C . GLU A 1 120 ? -6.397 4.721 12.783 1.00 97.31 120 GLU A C 1
ATOM 903 O O . GLU A 1 120 ? -6.511 3.614 12.250 1.00 97.31 120 GLU A O 1
ATOM 908 N N . SER A 1 121 ? -6.623 5.861 12.117 1.00 97.88 121 SER A N 1
ATOM 909 C CA . SER A 1 121 ? -7.108 5.962 10.733 1.00 97.88 121 SER A CA 1
ATOM 910 C C . SER A 1 121 ? -6.130 6.648 9.771 1.00 97.88 121 SER A C 1
ATOM 912 O O . SER A 1 121 ? -6.355 6.593 8.562 1.00 97.88 121 SER A O 1
ATOM 914 N N . THR A 1 122 ? -5.045 7.256 10.260 1.00 98.38 122 THR A N 1
ATOM 915 C CA . THR A 1 122 ? -4.089 8.038 9.461 1.00 98.38 122 THR A CA 1
ATOM 916 C C . THR A 1 122 ? -2.659 7.512 9.550 1.00 98.38 122 THR A C 1
ATOM 918 O O . THR A 1 122 ? -2.093 7.307 10.628 1.00 98.38 122 THR A O 1
ATOM 921 N N . VAL A 1 123 ? -2.037 7.372 8.380 1.00 98.44 123 VAL A N 1
ATOM 922 C CA . VAL A 1 123 ? -0.644 6.950 8.189 1.00 98.44 123 VAL A CA 1
ATOM 923 C C . VAL A 1 123 ? 0.062 7.849 7.175 1.00 98.44 123 VAL A C 1
ATOM 925 O O . VAL A 1 123 ? -0.568 8.408 6.276 1.00 98.44 123 VAL A O 1
ATOM 928 N N . VAL A 1 124 ? 1.383 7.972 7.283 1.00 98.25 124 VAL A N 1
ATOM 929 C CA . VAL A 1 124 ? 2.232 8.674 6.310 1.00 98.25 124 VAL A CA 1
ATOM 930 C C . VAL A 1 124 ? 3.226 7.685 5.717 1.00 98.25 124 VAL A C 1
ATOM 932 O O . VAL A 1 124 ? 3.953 7.017 6.448 1.00 98.25 124 VAL A O 1
ATOM 935 N N . ILE A 1 125 ? 3.269 7.584 4.388 1.00 97.56 125 ILE A N 1
ATOM 936 C CA . ILE A 1 125 ? 4.366 6.909 3.689 1.00 97.56 125 ILE A CA 1
ATOM 937 C C . ILE A 1 125 ? 5.467 7.941 3.450 1.00 97.56 125 ILE A C 1
ATOM 939 O O . ILE A 1 125 ? 5.197 9.005 2.892 1.00 97.56 125 ILE A O 1
ATOM 943 N N . HIS A 1 126 ? 6.694 7.604 3.842 1.00 96.81 126 HIS A N 1
ATOM 944 C CA . HIS A 1 126 ? 7.892 8.410 3.615 1.00 96.81 126 HIS A CA 1
ATOM 945 C C . HIS A 1 126 ? 8.705 7.819 2.460 1.00 96.81 126 HIS A C 1
ATOM 947 O O . HIS A 1 126 ? 8.990 6.615 2.432 1.00 96.81 126 HIS A O 1
ATOM 953 N N . TYR A 1 127 ? 9.079 8.663 1.504 1.00 93.56 127 TYR A N 1
ATOM 954 C CA . TYR A 1 127 ? 9.871 8.319 0.323 1.00 93.56 127 TYR A CA 1
ATOM 955 C C . TYR A 1 127 ? 11.246 9.005 0.399 1.00 93.56 127 TYR A C 1
ATOM 957 O O . TYR A 1 127 ? 11.699 9.375 1.479 1.00 93.56 127 TYR A O 1
ATOM 965 N N . ARG A 1 128 ? 11.966 9.126 -0.724 1.00 89.88 128 ARG A N 1
ATOM 966 C CA . ARG A 1 128 ? 13.349 9.620 -0.713 1.00 89.88 128 ARG A CA 1
ATOM 967 C C . ARG A 1 128 ? 13.401 11.129 -0.452 1.00 89.88 128 ARG A C 1
ATOM 969 O O . ARG A 1 128 ? 13.017 11.924 -1.304 1.00 89.88 128 ARG A O 1
ATOM 976 N N . GLY A 1 129 ? 14.011 11.521 0.664 1.00 88.81 129 GLY A N 1
ATOM 977 C CA . GLY A 1 129 ? 14.171 12.927 1.046 1.00 88.81 129 GLY A CA 1
ATOM 978 C C . GLY A 1 129 ? 12.935 13.443 1.779 1.00 88.81 129 GLY A C 1
ATOM 979 O O . GLY A 1 129 ? 12.484 12.806 2.720 1.00 88.81 129 GLY A O 1
ATOM 980 N N . GLU A 1 130 ? 12.386 14.576 1.340 1.00 89.81 130 GLU A N 1
ATOM 981 C CA . GLU A 1 130 ? 11.197 15.207 1.946 1.00 89.81 130 GLU A CA 1
ATOM 982 C C . GLU A 1 130 ? 9.879 14.817 1.222 1.00 89.81 130 GLU A C 1
ATOM 984 O O . GLU A 1 130 ? 8.824 15.427 1.426 1.00 89.81 130 GLU A O 1
ATOM 989 N N . GLU A 1 131 ? 9.929 13.826 0.322 1.00 94.00 131 GLU A N 1
ATOM 990 C CA . GLU A 1 131 ? 8.746 13.286 -0.359 1.00 94.00 131 GLU A CA 1
ATOM 991 C C . GLU A 1 131 ? 7.945 12.377 0.586 1.00 94.00 131 GLU A C 1
ATOM 993 O O . GLU A 1 131 ? 8.469 11.408 1.135 1.00 94.00 131 GLU A O 1
ATOM 998 N N . SER A 1 132 ? 6.651 12.648 0.744 1.00 95.69 132 SER A N 1
ATOM 999 C CA . SER A 1 132 ? 5.743 11.871 1.591 1.00 95.69 132 SER A CA 1
ATOM 1000 C C . SER A 1 132 ? 4.309 11.895 1.059 1.00 95.69 132 SER A C 1
ATOM 1002 O O . SER A 1 132 ? 3.951 12.718 0.214 1.00 95.69 132 SER A O 1
ATOM 1004 N N . ALA A 1 133 ? 3.481 10.966 1.535 1.00 95.44 133 ALA A N 1
ATOM 1005 C CA . ALA A 1 133 ? 2.056 10.905 1.224 1.00 95.44 133 ALA A CA 1
ATOM 1006 C C . ALA A 1 133 ? 1.251 10.481 2.457 1.00 95.44 133 ALA A C 1
ATOM 1008 O O . ALA A 1 133 ? 1.484 9.405 3.012 1.00 95.44 133 ALA A O 1
ATOM 1009 N N . THR A 1 134 ? 0.284 11.302 2.869 1.00 97.38 134 THR A N 1
ATOM 1010 C CA . THR A 1 134 ? -0.663 10.950 3.934 1.00 97.38 134 THR A CA 1
ATOM 1011 C C . THR A 1 134 ? -1.808 10.122 3.358 1.00 97.38 134 THR A C 1
ATOM 1013 O O . THR A 1 134 ? -2.390 10.476 2.333 1.00 97.38 134 THR A O 1
ATOM 1016 N N . PHE A 1 135 ? -2.174 9.040 4.035 1.00 97.69 135 PHE A N 1
ATOM 1017 C CA . PHE A 1 135 ? -3.380 8.271 3.756 1.00 97.69 135 PHE A CA 1
ATOM 1018 C C . PHE A 1 135 ? -4.252 8.272 5.008 1.00 97.69 135 PHE A C 1
ATOM 1020 O O . PHE A 1 135 ? -3.798 7.859 6.073 1.00 97.69 135 PHE A O 1
ATOM 1027 N N . THR A 1 136 ? -5.494 8.730 4.867 1.00 98.12 136 THR A N 1
AT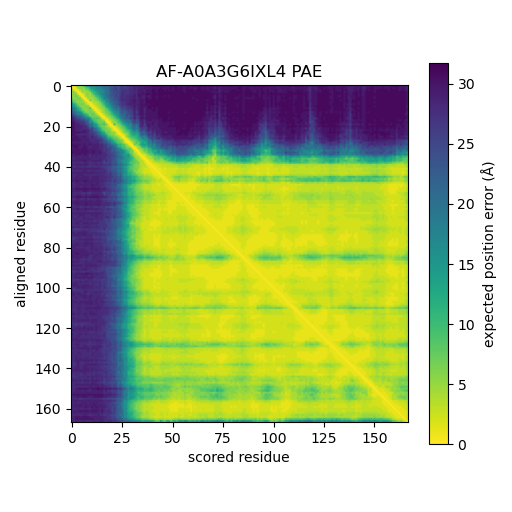OM 1028 C CA . THR A 1 136 ? -6.494 8.745 5.941 1.00 98.12 136 THR A CA 1
ATOM 1029 C C . THR A 1 136 ? -7.692 7.912 5.517 1.00 98.12 136 THR A C 1
ATOM 1031 O O . THR A 1 136 ? -8.204 8.063 4.406 1.00 98.12 136 THR A O 1
ATOM 1034 N N . LEU A 1 137 ? -8.131 7.026 6.400 1.00 97.88 137 LEU A N 1
ATOM 1035 C CA . LEU A 1 137 ? -9.319 6.203 6.240 1.00 97.88 137 LEU A CA 1
ATOM 1036 C C . LEU A 1 137 ? -10.571 6.995 6.660 1.00 97.88 137 LEU A C 1
ATOM 1038 O O . LEU A 1 137 ? -10.687 7.418 7.809 1.00 97.88 137 LEU A O 1
ATOM 1042 N N . ASP A 1 138 ? -11.506 7.166 5.726 1.00 96.00 138 ASP A N 1
ATOM 1043 C CA . ASP A 1 138 ? -12.820 7.788 5.915 1.00 96.00 138 ASP A CA 1
ATOM 1044 C C . ASP A 1 138 ? -13.910 6.749 5.596 1.00 96.00 138 ASP A C 1
ATOM 1046 O O . ASP A 1 138 ? -14.171 6.417 4.435 1.00 96.00 138 ASP A O 1
ATOM 1050 N N . GLY A 1 139 ? -14.480 6.141 6.642 1.00 93.50 139 GLY A N 1
ATOM 1051 C CA . GLY A 1 139 ? -15.313 4.941 6.509 1.00 93.50 139 GLY A CA 1
ATOM 1052 C C . GLY A 1 139 ? -14.539 3.788 5.855 1.00 93.50 139 GLY A C 1
ATOM 1053 O O . GLY A 1 139 ? -13.437 3.464 6.282 1.00 93.50 139 GLY A O 1
ATOM 1054 N N . ASP A 1 140 ? -15.093 3.197 4.795 1.00 93.00 140 ASP A N 1
ATOM 1055 C CA . ASP A 1 140 ? -14.433 2.163 3.979 1.00 93.00 140 ASP A CA 1
ATOM 1056 C C . ASP A 1 140 ? -13.436 2.725 2.930 1.00 93.00 140 ASP A C 1
ATOM 1058 O O . ASP A 1 140 ? -12.889 1.967 2.122 1.00 93.00 140 ASP A O 1
ATOM 1062 N N . VAL A 1 141 ? -13.222 4.048 2.862 1.00 95.69 141 VAL A N 1
ATOM 1063 C CA . VAL A 1 141 ? -12.468 4.709 1.778 1.00 95.69 141 VAL A CA 1
ATOM 1064 C C . VAL A 1 141 ? -11.117 5.222 2.265 1.00 95.69 141 VAL A C 1
ATOM 1066 O O . VAL A 1 141 ? -11.043 6.066 3.150 1.00 95.69 141 VAL A O 1
ATOM 1069 N N . LEU A 1 142 ? -10.027 4.787 1.625 1.00 96.88 142 LEU A N 1
ATOM 1070 C CA . LEU A 1 142 ? -8.698 5.338 1.886 1.00 96.88 142 LEU A CA 1
ATOM 1071 C C . LEU A 1 142 ? -8.432 6.565 1.000 1.00 96.88 142 LEU A C 1
ATOM 1073 O O . LEU A 1 142 ? -8.232 6.443 -0.212 1.00 96.88 142 LEU A O 1
ATOM 1077 N N . ALA A 1 143 ? -8.420 7.750 1.604 1.00 95.69 143 ALA A N 1
ATOM 1078 C CA . ALA A 1 143 ? -8.162 9.017 0.934 1.00 95.69 143 ALA A CA 1
ATOM 1079 C C . ALA A 1 143 ? -6.667 9.376 0.963 1.00 95.69 143 ALA A C 1
ATOM 1081 O O . ALA A 1 143 ? -6.048 9.423 2.024 1.00 95.69 143 ALA A O 1
ATOM 1082 N N . LEU A 1 144 ? -6.102 9.688 -0.207 1.00 93.88 144 LEU A N 1
ATOM 1083 C CA . LEU A 1 144 ? -4.763 10.270 -0.343 1.00 93.88 144 LEU A CA 1
ATOM 1084 C C . LEU A 1 144 ? -4.824 11.782 -0.078 1.00 93.88 144 LEU A C 1
ATOM 1086 O O . LEU A 1 144 ? -5.555 12.502 -0.759 1.00 93.88 144 LEU A O 1
ATOM 1090 N N . GLN A 1 145 ? -4.034 12.254 0.881 1.00 92.56 145 GLN A N 1
ATOM 1091 C CA . GLN A 1 145 ? -3.928 13.649 1.309 1.00 92.56 145 GLN A CA 1
ATOM 1092 C C . GLN A 1 145 ? -2.453 14.089 1.363 1.00 92.56 145 GLN A C 1
ATOM 1094 O O . GLN A 1 145 ? -1.552 13.253 1.365 1.00 92.56 145 GLN A O 1
ATOM 1099 N N . ASN A 1 146 ? -2.207 15.407 1.401 1.00 90.19 146 ASN A N 1
ATOM 1100 C CA . ASN A 1 146 ? -0.895 16.030 1.666 1.00 90.19 146 ASN A CA 1
ATOM 1101 C C . ASN A 1 146 ? 0.302 15.366 0.952 1.00 90.19 146 ASN A C 1
ATOM 1103 O O . ASN A 1 146 ? 1.334 15.091 1.555 1.00 90.19 146 ASN A O 1
ATOM 1107 N N . ASN A 1 147 ? 0.141 15.073 -0.337 1.00 92.00 147 ASN A N 1
ATOM 1108 C CA . ASN A 1 147 ? 1.112 14.313 -1.115 1.00 92.00 147 ASN A CA 1
ATOM 1109 C C . ASN A 1 147 ? 2.176 15.229 -1.744 1.00 92.00 147 ASN A C 1
ATOM 1111 O O . ASN A 1 147 ? 1.826 16.090 -2.555 1.00 92.00 147 ASN A O 1
ATOM 1115 N N . SER A 1 148 ? 3.450 15.022 -1.399 1.00 93.44 148 SER A N 1
ATOM 1116 C CA . SER A 1 148 ? 4.604 15.750 -1.949 1.00 93.44 148 SER A CA 1
ATOM 1117 C C . SER A 1 148 ? 5.450 14.951 -2.951 1.00 93.44 148 SER A C 1
ATOM 1119 O O . SER A 1 148 ? 6.405 15.515 -3.479 1.00 93.44 148 SER A O 1
ATOM 1121 N N . LEU A 1 149 ? 5.094 13.693 -3.261 1.00 88.56 149 LEU A N 1
ATOM 1122 C CA . LEU A 1 149 ? 5.690 12.938 -4.377 1.00 88.56 149 LEU A CA 1
ATOM 1123 C C . LEU A 1 149 ? 5.591 13.709 -5.703 1.00 88.56 149 LEU A C 1
ATOM 1125 O O . LEU A 1 149 ? 4.533 14.260 -6.031 1.00 88.56 149 LEU A O 1
ATOM 1129 N N . ASP A 1 150 ? 6.636 13.626 -6.529 1.00 86.94 150 ASP A N 1
ATOM 1130 C CA . ASP A 1 150 ? 6.577 14.080 -7.919 1.00 86.94 150 ASP A CA 1
ATOM 1131 C C . ASP A 1 150 ? 5.396 13.452 -8.692 1.00 86.94 150 ASP A C 1
ATOM 1133 O O . ASP A 1 150 ? 5.142 12.243 -8.670 1.00 86.94 150 ASP A O 1
ATOM 1137 N N . GLN A 1 151 ? 4.689 14.287 -9.457 1.00 83.69 151 GLN A N 1
ATOM 1138 C CA . GLN A 1 151 ? 3.567 13.840 -10.281 1.00 83.69 151 GLN A CA 1
ATOM 1139 C C . GLN A 1 151 ? 4.023 12.923 -11.420 1.00 83.69 151 GLN A C 1
ATOM 1141 O O . GLN A 1 151 ? 3.311 11.973 -11.752 1.00 83.69 151 GLN A O 1
ATOM 1146 N N . GLY A 1 152 ? 5.212 13.150 -11.986 1.00 81.62 152 GLY A N 1
ATOM 1147 C CA . GLY A 1 152 ? 5.816 12.247 -12.966 1.00 81.62 152 GLY A CA 1
ATOM 1148 C C . GLY A 1 152 ? 6.021 10.843 -12.394 1.00 81.62 152 GLY A C 1
ATOM 1149 O O . GLY A 1 152 ? 5.603 9.865 -13.021 1.00 81.62 152 GLY A O 1
ATOM 1150 N N . ALA A 1 153 ? 6.563 10.731 -11.180 1.00 81.44 153 ALA A N 1
ATOM 1151 C CA . ALA A 1 153 ? 6.678 9.472 -10.446 1.00 81.44 153 ALA A CA 1
ATOM 1152 C C . ALA A 1 153 ? 5.304 8.813 -10.223 1.00 81.44 153 ALA A C 1
ATOM 1154 O O . ALA A 1 153 ? 5.116 7.660 -10.604 1.00 81.44 153 ALA A O 1
ATOM 1155 N N . ILE A 1 154 ? 4.299 9.537 -9.712 1.00 82.69 154 ILE A N 1
ATOM 1156 C CA . ILE A 1 154 ? 2.950 8.983 -9.469 1.00 82.69 154 ILE A CA 1
ATOM 1157 C C . ILE A 1 154 ? 2.293 8.467 -10.762 1.00 82.69 154 ILE A C 1
ATOM 1159 O O . ILE A 1 154 ? 1.644 7.413 -10.753 1.00 82.69 154 ILE A O 1
ATOM 1163 N N . PHE A 1 155 ? 2.408 9.193 -11.876 1.00 83.31 155 PHE A N 1
ATOM 1164 C CA . PHE A 1 155 ? 1.775 8.803 -13.141 1.00 83.31 155 PHE A CA 1
ATOM 1165 C C . PHE A 1 155 ? 2.536 7.696 -13.884 1.00 83.31 155 PHE A C 1
ATOM 1167 O O . PHE A 1 155 ? 1.894 6.873 -14.534 1.00 83.31 155 PHE A O 1
ATOM 1174 N N . SER A 1 156 ? 3.866 7.632 -13.764 1.00 86.75 156 SER A N 1
ATOM 1175 C CA . SER A 1 156 ? 4.689 6.588 -14.398 1.00 86.75 156 SER A CA 1
ATOM 1176 C C . SER A 1 156 ? 4.797 5.294 -13.582 1.00 86.75 156 SER A C 1
ATOM 1178 O O . SER A 1 156 ? 4.961 4.225 -14.173 1.00 86.75 156 SER A O 1
ATOM 1180 N N . ALA A 1 157 ? 4.657 5.361 -12.253 1.00 91.50 157 ALA A N 1
ATOM 1181 C CA . ALA A 1 157 ? 4.742 4.211 -11.358 1.00 91.50 157 ALA A CA 1
ATOM 1182 C C . ALA A 1 157 ? 3.752 3.092 -11.749 1.00 91.50 157 ALA A C 1
ATOM 1184 O O . ALA A 1 157 ? 2.532 3.323 -11.802 1.00 91.50 157 ALA A O 1
ATOM 1185 N N . PRO A 1 158 ? 4.232 1.852 -11.973 1.00 94.50 158 PRO A N 1
ATOM 1186 C CA . PRO A 1 158 ? 3.361 0.698 -12.128 1.00 94.50 158 PRO A CA 1
ATOM 1187 C C . PRO A 1 158 ? 2.471 0.518 -10.895 1.00 94.50 158 PRO A C 1
ATOM 1189 O O . PRO A 1 158 ? 2.856 0.848 -9.776 1.00 94.50 158 PRO A O 1
ATOM 1192 N N . ARG A 1 159 ? 1.268 -0.023 -11.093 1.00 96.00 159 ARG A N 1
ATOM 1193 C CA . ARG A 1 159 ? 0.295 -0.262 -10.018 1.00 96.00 159 ARG A CA 1
ATOM 1194 C C . ARG A 1 159 ? 0.041 -1.749 -9.849 1.00 96.00 159 ARG A C 1
ATOM 1196 O O . ARG A 1 159 ? -0.111 -2.449 -10.851 1.00 96.00 159 ARG A O 1
ATOM 1203 N N . LEU A 1 160 ? -0.037 -2.226 -8.612 1.00 96.50 160 LEU A N 1
ATOM 1204 C CA . LEU A 1 160 ? -0.409 -3.608 -8.309 1.00 96.50 160 LEU A CA 1
ATOM 1205 C C . LEU A 1 160 ? -1.920 -3.809 -8.449 1.00 96.50 160 LEU A C 1
ATOM 1207 O O . LEU A 1 160 ? -2.711 -2.937 -8.098 1.00 96.50 160 LEU A O 1
ATOM 1211 N N . SER A 1 161 ? -2.325 -4.977 -8.941 1.00 96.12 161 SER A N 1
ATOM 1212 C CA . SER A 1 161 ? -3.716 -5.420 -8.913 1.00 96.12 161 SER A CA 1
ATOM 1213 C C . SER A 1 161 ? -3.930 -6.362 -7.731 1.00 96.12 161 SER A C 1
ATOM 1215 O O . SER A 1 161 ? -3.422 -7.481 -7.711 1.00 96.12 161 SER A O 1
ATOM 1217 N N . LEU A 1 162 ? -4.706 -5.904 -6.748 1.00 95.88 162 LEU A N 1
ATOM 1218 C CA . LEU A 1 162 ? -5.069 -6.676 -5.554 1.00 95.88 162 LEU A CA 1
ATOM 1219 C C . LEU A 1 162 ? -6.428 -7.388 -5.690 1.00 95.88 162 LEU A C 1
ATOM 1221 O O . LEU A 1 162 ? -6.948 -7.922 -4.717 1.00 95.88 162 LEU A O 1
ATOM 1225 N N . GLU A 1 163 ? -7.028 -7.399 -6.885 1.00 92.50 163 GLU A N 1
ATOM 1226 C CA . GLU A 1 163 ? -8.376 -7.952 -7.112 1.00 92.50 163 GLU A CA 1
ATOM 1227 C C . GLU A 1 163 ? -8.465 -9.449 -6.745 1.00 92.50 163 GLU A C 1
ATOM 1229 O O . GLU A 1 163 ? -9.499 -9.896 -6.262 1.00 92.50 163 GLU A O 1
ATOM 1234 N N . GLN A 1 164 ? -7.364 -10.204 -6.886 1.00 89.88 164 GLN A N 1
ATOM 1235 C CA . GLN A 1 164 ? -7.265 -11.625 -6.504 1.00 89.88 164 GLN A CA 1
ATOM 1236 C C . GLN A 1 164 ? -7.269 -11.884 -4.983 1.00 89.88 164 GLN A C 1
ATOM 1238 O O . GLN A 1 164 ? -7.183 -13.033 -4.562 1.00 89.88 164 GLN A O 1
ATOM 1243 N N . LEU A 1 165 ? -7.311 -10.826 -4.168 1.00 91.44 165 LEU A N 1
ATOM 1244 C CA . LEU A 1 165 ? -7.313 -10.882 -2.702 1.00 91.44 165 LEU A CA 1
ATOM 1245 C C . LEU A 1 165 ? -8.687 -10.529 -2.102 1.00 91.44 165 LEU A C 1
ATOM 1247 O O . LEU A 1 165 ? -8.836 -10.492 -0.882 1.00 91.44 165 LEU A O 1
ATOM 1251 N N . LYS A 1 166 ? -9.686 -10.261 -2.954 1.00 85.44 166 LYS A N 1
ATOM 1252 C CA . LYS A 1 166 ? -11.084 -10.074 -2.557 1.00 85.44 166 LYS A CA 1
ATOM 1253 C C . LYS A 1 166 ? -11.752 -11.438 -2.380 1.00 85.44 166 LYS A C 1
ATOM 1255 O O . LYS A 1 166 ? -12.052 -12.099 -3.373 1.00 85.44 166 LYS A O 1
ATOM 1260 N N . ASN A 1 167 ? -11.984 -11.807 -1.123 1.00 61.94 167 ASN A N 1
ATOM 1261 C CA . ASN A 1 167 ? -12.854 -12.913 -0.712 1.00 61.94 167 ASN A CA 1
ATOM 1262 C C . ASN A 1 167 ? -14.229 -12.367 -0.301 1.00 61.94 167 ASN A C 1
ATOM 1264 O O . ASN A 1 167 ? -14.242 -11.273 0.310 1.00 61.94 167 ASN A O 1
#

Mean predicted aligned error: 11.11 Å

pLDDT: mean 84.4, std 19.06, range [38.09, 98.62]

Solvent-accessible surface area (backbone atoms only — not comparable to full-atom values): 10082 Å² total; per-residue (Å²): 135,86,87,84,88,83,88,82,91,85,86,81,82,92,79,87,80,76,84,73,82,74,81,72,82,76,82,68,76,53,79,70,54,61,67,49,31,76,70,66,70,67,65,63,83,80,47,78,61,40,29,28,62,91,45,64,91,44,44,30,48,61,54,76,74,44,83,52,66,42,32,75,38,65,50,23,32,35,33,32,43,36,35,44,78,96,43,65,30,28,32,59,48,43,23,47,50,58,42,70,48,66,56,67,54,32,49,40,33,78,59,67,74,48,74,44,77,78,55,67,43,32,35,36,42,32,29,74,79,89,24,30,36,31,38,37,52,57,86,98,40,54,42,82,40,83,64,57,59,57,64,68,56,66,72,68,36,54,32,45,42,55,71,91,65,72,126

Sequence (167 aa):
MKRLVISLACALALVGCAESPEPQPSSTPSSTEVAACAKERNPLWGVRPLPLRSNPSITYDFTVQSDHFDACEPLSWAVLSGVAGPTFGKAVVFFHYGKVMTKPDPLLLESLDGVERIDESTVVIHYRGEESATFTLDGDVLALQNNSLDQGAIFSAPRLSLEQLKN

Secondary structure (DSSP, 8-state):
---------------------------PPPHHHHHHHTT---GGGG---EEBSS-TTSEEE--EEEEE--SSSSSEEEEEEEEETTEEEEEEEEEETTEEP-SSPPB-BS---EEEE-SSSEEEEE-SSS-EEEEEEETTEEEEES--S-HHHHHHS-BB--GGG--

Organism: NCBI:txid2079234

InterPro domains:
  IPR025971 LppP/LprE lipoprotein [PF14041] (68-128)

Radius of gyration: 27.06 Å; Cα contacts (8 Å, |Δi|>4): 298; chains: 1; bounding box: 61×81×60 Å

Nearest PDB structures (foldseek):
  3rrm-assembly1_C  TM=4.849E-01  e=2.450E+00  Saccharomyces cerevisiae
  8y6p-assembly1_Q  TM=3.303E-01  e=1.973E+00  Drosophila melanogaster
  5txc-assembly1_A  TM=4.307E-01  e=6.848E+00  Asticcacaulis excentricus CB 48